Protein AF-A0A1V5UBA1-F1 (afdb_monomer_lite)

Sequence (103 aa):
MKRKILEMILLAYGKIRRFYYHKFSKAHILRNHKRREGECARCGTCCKLLFKCPFLDESQTPSLCKIHNSRPMNCRIFPVDEMDMRDRDIVSRDTTCGYRFRR

Secondary structure (DSSP, 8-state):
-HHHHHHHHHHHHHHHHHHHHHHH-HHHHHHHHHHEEE-----SSGGGSSS--TTEE-SSSSPEETTSTT--HHHHS---SHHHHHHHHHH-SSSPPSEEE--

Structure (mmCIF, N/CA/C/O backbone):
data_AF-A0A1V5UBA1-F1
#
_entry.id   AF-A0A1V5UBA1-F1
#
loop_
_atom_site.group_PDB
_atom_site.id
_atom_site.type_symbol
_atom_site.label_atom_id
_atom_site.label_alt_id
_atom_site.label_comp_id
_atom_site.label_asym_id
_atom_site.label_entity_id
_atom_site.label_seq_id
_atom_site.pdbx_PDB_ins_code
_atom_site.Cartn_x
_atom_site.Cartn_y
_atom_site.Cartn_z
_atom_site.occupancy
_atom_site.B_iso_or_equiv
_atom_site.auth_seq_id
_atom_site.auth_comp_id
_atom_site.auth_asym_id
_atom_site.auth_atom_id
_atom_site.pdbx_PDB_model_num
ATOM 1 N N . MET A 1 1 ? 9.168 -2.219 24.142 1.00 64.12 1 MET A N 1
ATOM 2 C CA . MET A 1 1 ? 9.566 -0.896 23.600 1.00 64.12 1 MET A CA 1
ATOM 3 C C . MET A 1 1 ? 10.466 -1.003 22.365 1.00 64.12 1 MET A C 1
ATOM 5 O O . MET A 1 1 ? 10.069 -0.509 21.320 1.00 64.12 1 MET A O 1
ATOM 9 N N . LYS A 1 2 ? 11.600 -1.724 22.426 1.00 82.56 2 LYS A N 1
ATOM 10 C CA . LYS A 1 2 ? 12.532 -1.909 21.288 1.00 82.56 2 LYS A CA 1
ATOM 11 C C . LYS A 1 2 ? 11.869 -2.425 19.995 1.00 82.56 2 LYS A C 1
ATOM 13 O O . LYS A 1 2 ? 12.124 -1.893 18.924 1.00 82.56 2 LYS A O 1
ATOM 18 N N . ARG A 1 3 ? 10.961 -3.404 20.108 1.00 88.50 3 ARG A N 1
ATOM 19 C CA . ARG A 1 3 ? 10.238 -3.987 18.962 1.00 88.50 3 ARG A CA 1
ATOM 20 C C . ARG A 1 3 ? 9.355 -2.980 18.211 1.00 88.50 3 ARG A C 1
ATOM 22 O O . ARG A 1 3 ? 9.459 -2.896 16.999 1.00 88.50 3 ARG A O 1
ATOM 29 N N . LYS A 1 4 ? 8.562 -2.170 18.926 1.00 88.31 4 LYS A N 1
ATOM 30 C CA . LYS A 1 4 ? 7.715 -1.130 18.310 1.00 88.31 4 LYS A CA 1
ATOM 31 C C . LYS A 1 4 ? 8.542 -0.073 17.575 1.00 88.31 4 LYS A C 1
ATOM 33 O O . LYS A 1 4 ? 8.166 0.353 16.493 1.00 88.31 4 LYS A O 1
ATOM 38 N N . ILE A 1 5 ? 9.681 0.327 18.144 1.00 92.31 5 ILE A N 1
ATOM 39 C CA . ILE A 1 5 ? 10.594 1.286 17.502 1.00 92.31 5 ILE A CA 1
ATOM 40 C C . ILE A 1 5 ? 11.154 0.696 16.204 1.00 92.31 5 ILE A C 1
ATOM 42 O O . ILE A 1 5 ? 11.141 1.364 15.175 1.00 92.31 5 ILE A O 1
ATOM 46 N N . LEU A 1 6 ? 11.586 -0.569 16.228 1.00 94.19 6 LEU A N 1
ATOM 47 C CA . LEU A 1 6 ? 12.055 -1.262 15.029 1.00 94.19 6 LEU A CA 1
ATOM 48 C C . LEU A 1 6 ? 10.962 -1.335 13.951 1.00 94.19 6 LEU A C 1
ATOM 50 O O . LEU A 1 6 ? 11.225 -1.022 12.795 1.00 94.19 6 LEU A O 1
ATOM 54 N N . GLU A 1 7 ? 9.734 -1.692 14.329 1.00 94.62 7 GLU A N 1
ATOM 55 C CA . GLU A 1 7 ? 8.581 -1.715 13.419 1.00 94.62 7 GLU A CA 1
ATOM 56 C C . GLU A 1 7 ? 8.331 -0.329 12.803 1.00 94.62 7 GLU A C 1
ATOM 58 O O . GLU A 1 7 ? 8.190 -0.214 11.587 1.00 94.62 7 GLU A O 1
ATOM 63 N N . MET A 1 8 ? 8.368 0.743 13.599 1.00 94.00 8 MET A N 1
ATOM 64 C CA . MET A 1 8 ? 8.248 2.113 13.087 1.00 94.00 8 MET A CA 1
ATOM 65 C C . MET A 1 8 ? 9.366 2.471 12.099 1.00 94.00 8 MET A C 1
ATOM 67 O O . MET A 1 8 ? 9.082 3.055 11.053 1.00 94.00 8 MET A O 1
ATOM 71 N N . ILE A 1 9 ? 10.615 2.097 12.391 1.00 95.44 9 ILE A N 1
ATOM 72 C CA . ILE A 1 9 ? 11.760 2.325 11.496 1.00 95.44 9 ILE A CA 1
ATOM 73 C C . ILE A 1 9 ? 11.560 1.584 10.169 1.00 95.44 9 ILE A C 1
ATOM 75 O O . ILE A 1 9 ? 11.743 2.180 9.109 1.00 95.44 9 ILE A O 1
ATOM 79 N N . LEU A 1 10 ? 11.129 0.319 10.208 1.00 96.12 10 LEU A N 1
ATOM 80 C CA . LEU A 1 10 ? 10.849 -0.471 9.005 1.00 96.12 10 LEU A CA 1
ATOM 81 C C . LEU A 1 10 ? 9.739 0.167 8.158 1.00 96.12 10 LEU A C 1
ATOM 83 O O . LEU A 1 10 ? 9.900 0.337 6.950 1.00 96.12 10 LEU A O 1
ATOM 87 N N . LEU A 1 11 ? 8.642 0.600 8.787 1.00 95.88 11 LEU A N 1
ATOM 88 C CA . LEU A 1 11 ? 7.520 1.239 8.090 1.00 95.88 11 LEU A CA 1
ATOM 89 C C . LEU A 1 11 ? 7.892 2.611 7.502 1.00 95.88 11 LEU A C 1
ATOM 91 O O . LEU A 1 11 ? 7.441 2.960 6.404 1.00 95.88 11 LEU A O 1
ATOM 95 N N . ALA A 1 12 ? 8.722 3.387 8.205 1.00 95.62 12 ALA A N 1
ATOM 96 C CA . ALA A 1 12 ? 9.284 4.638 7.699 1.00 95.62 12 ALA A CA 1
ATOM 97 C C . ALA A 1 12 ? 10.209 4.385 6.501 1.00 95.62 12 ALA A C 1
ATOM 99 O O . ALA A 1 12 ? 10.040 5.009 5.448 1.00 95.62 12 ALA A O 1
ATOM 100 N N . TYR A 1 13 ? 11.111 3.409 6.617 1.00 96.38 13 TYR A N 1
ATOM 101 C CA . TYR A 1 13 ? 11.982 2.980 5.528 1.00 96.38 13 TYR A CA 1
ATOM 102 C C . TYR A 1 13 ? 11.178 2.519 4.305 1.00 96.38 13 TYR A C 1
ATOM 104 O O . TYR A 1 13 ? 11.488 2.925 3.188 1.00 96.38 13 TYR A O 1
ATOM 112 N N . GLY A 1 14 ? 10.082 1.780 4.494 1.00 95.50 14 GLY A N 1
ATOM 113 C CA . GLY A 1 14 ? 9.176 1.388 3.412 1.00 95.50 14 GLY A CA 1
ATOM 114 C C . GLY A 1 14 ? 8.619 2.579 2.620 1.00 95.50 14 GLY A C 1
ATOM 115 O O . GLY A 1 14 ? 8.539 2.527 1.390 1.00 95.50 14 GLY A O 1
ATOM 116 N N . LYS A 1 15 ? 8.283 3.700 3.281 1.00 93.81 15 LYS A N 1
ATOM 117 C CA . LYS A 1 15 ? 7.843 4.927 2.581 1.00 93.81 15 LYS A CA 1
ATOM 118 C C . LYS A 1 15 ? 8.974 5.556 1.762 1.00 93.81 15 LYS A C 1
ATOM 120 O O . LYS A 1 15 ? 8.722 5.962 0.627 1.00 93.81 15 LYS A O 1
ATOM 125 N N . ILE A 1 16 ? 10.185 5.613 2.318 1.00 95.44 16 ILE A N 1
ATOM 126 C CA . ILE A 1 16 ? 11.376 6.147 1.636 1.00 95.44 16 ILE A CA 1
ATOM 127 C C . ILE A 1 16 ? 11.728 5.272 0.428 1.00 95.44 16 ILE A C 1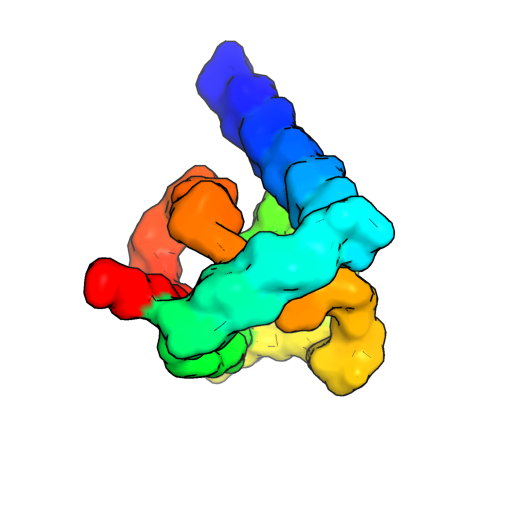
ATOM 129 O O . ILE A 1 16 ? 11.927 5.784 -0.672 1.00 95.44 16 ILE A O 1
ATOM 133 N N . ARG A 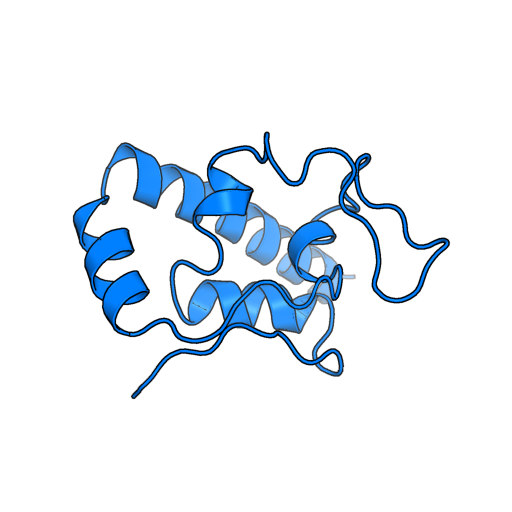1 17 ? 11.719 3.949 0.602 1.00 96.06 17 ARG A N 1
ATOM 134 C CA . ARG A 1 17 ? 11.984 2.956 -0.445 1.00 96.06 17 ARG A CA 1
ATOM 135 C C . ARG A 1 17 ? 11.019 3.096 -1.623 1.00 96.06 17 ARG A C 1
ATOM 137 O O . ARG A 1 17 ? 11.460 3.174 -2.768 1.00 96.06 17 ARG A O 1
ATOM 144 N N . ARG A 1 18 ? 9.713 3.225 -1.363 1.00 95.75 18 ARG A N 1
ATOM 145 C CA . ARG A 1 18 ? 8.710 3.474 -2.416 1.00 95.75 18 ARG A CA 1
ATOM 146 C C . ARG A 1 18 ? 8.925 4.808 -3.135 1.00 95.75 18 ARG A C 1
ATOM 148 O O . ARG A 1 18 ? 8.820 4.863 -4.361 1.00 95.75 18 ARG A O 1
ATOM 155 N N . PHE A 1 19 ? 9.265 5.870 -2.402 1.00 95.12 19 PHE A N 1
ATOM 156 C CA . PHE A 1 19 ? 9.610 7.159 -3.006 1.00 95.12 19 PHE A CA 1
ATOM 157 C C . PHE A 1 19 ? 10.839 7.046 -3.923 1.00 95.12 19 PHE A C 1
ATOM 159 O O . PHE A 1 19 ? 10.802 7.514 -5.064 1.00 95.12 19 PHE A O 1
ATOM 166 N N . TYR A 1 20 ? 11.885 6.352 -3.468 1.00 96.12 20 TYR A N 1
ATOM 167 C CA . TYR A 1 20 ? 13.081 6.073 -4.258 1.00 96.12 20 TYR A CA 1
ATOM 168 C C . TYR A 1 20 ? 12.749 5.295 -5.538 1.00 96.12 20 TYR A C 1
ATOM 170 O O . TYR A 1 20 ? 13.150 5.711 -6.625 1.00 96.12 20 TYR A O 1
ATOM 178 N N . TYR A 1 21 ? 11.960 4.217 -5.450 1.00 96.06 21 TYR A N 1
ATOM 179 C CA . TYR A 1 21 ? 11.568 3.445 -6.633 1.00 96.06 21 TYR A CA 1
ATOM 180 C C . TYR A 1 21 ? 10.834 4.286 -7.665 1.00 96.06 21 TYR A C 1
ATOM 182 O O . TYR A 1 21 ? 11.110 4.177 -8.857 1.00 96.06 21 TYR A O 1
ATOM 190 N N . HIS A 1 22 ? 9.938 5.162 -7.229 1.00 93.75 22 HIS A N 1
ATOM 191 C CA . HIS A 1 22 ? 9.248 6.038 -8.159 1.00 93.75 22 HIS A CA 1
ATOM 192 C C . HIS A 1 22 ? 10.184 7.009 -8.874 1.00 93.75 22 HIS A C 1
ATOM 194 O O . HIS A 1 22 ? 10.050 7.218 -10.084 1.00 93.75 22 HIS A O 1
ATOM 200 N N . LYS A 1 23 ? 11.108 7.616 -8.125 1.00 95.31 23 LYS A N 1
ATOM 201 C CA . LYS A 1 23 ? 11.993 8.649 -8.657 1.00 95.31 23 LYS A CA 1
ATOM 202 C C . LYS A 1 23 ? 13.092 8.060 -9.540 1.00 95.31 23 LYS A C 1
ATOM 204 O O . LYS A 1 23 ? 13.373 8.628 -10.591 1.00 95.31 23 LYS A O 1
ATOM 209 N N . PHE A 1 24 ? 13.670 6.930 -9.135 1.00 96.25 24 PHE A N 1
ATOM 210 C CA . PHE A 1 24 ? 14.906 6.400 -9.716 1.00 96.25 24 PHE A CA 1
ATOM 211 C C . PHE A 1 24 ? 14.767 5.006 -10.341 1.00 96.25 24 PHE A C 1
ATOM 213 O O . PHE A 1 24 ? 15.590 4.637 -11.169 1.00 96.25 24 PHE A O 1
ATOM 220 N N . SER A 1 25 ? 13.736 4.224 -9.998 1.00 94.81 25 SER A N 1
ATOM 221 C CA . SER A 1 25 ? 13.626 2.815 -10.413 1.00 94.81 25 SER A CA 1
ATOM 222 C C . SER A 1 25 ? 12.241 2.450 -10.957 1.00 94.81 25 SER A C 1
ATOM 224 O O . SER A 1 25 ? 11.606 1.473 -10.552 1.00 94.81 25 SER A O 1
ATOM 226 N N . LYS A 1 26 ? 11.759 3.222 -11.938 1.00 95.12 26 LYS A N 1
ATOM 227 C CA . LYS A 1 26 ? 10.481 2.937 -12.618 1.00 95.12 26 LYS A CA 1
ATOM 228 C C . LYS A 1 26 ? 10.457 1.539 -13.243 1.00 95.12 26 LYS A C 1
ATOM 230 O O . LYS A 1 26 ? 9.427 0.874 -13.212 1.00 95.12 26 LYS A O 1
ATOM 235 N N . ALA A 1 27 ? 11.596 1.067 -13.752 1.00 95.94 27 ALA A N 1
ATOM 236 C CA . ALA A 1 27 ? 11.726 -0.282 -14.293 1.00 95.94 27 ALA A CA 1
ATOM 237 C C . ALA A 1 27 ? 11.463 -1.367 -13.232 1.00 95.94 27 ALA A C 1
ATOM 239 O O . ALA A 1 27 ? 10.834 -2.373 -13.550 1.00 95.94 27 ALA A O 1
ATOM 240 N N . HIS A 1 28 ? 11.878 -1.160 -11.972 1.00 95.81 28 HIS A N 1
ATOM 241 C CA . HIS A 1 28 ? 11.549 -2.067 -10.862 1.00 95.81 28 HIS A CA 1
ATOM 242 C C . HIS A 1 28 ? 10.043 -2.117 -10.625 1.00 95.81 28 HIS A C 1
ATOM 244 O O . HIS A 1 28 ? 9.472 -3.203 -10.614 1.00 95.81 28 HIS A O 1
ATOM 250 N N . ILE A 1 29 ? 9.389 -0.951 -10.557 1.00 96.56 29 ILE A N 1
ATOM 251 C CA . ILE A 1 29 ? 7.930 -0.864 -10.396 1.00 96.56 29 ILE A CA 1
ATOM 252 C C . ILE A 1 29 ? 7.221 -1.624 -11.516 1.00 96.56 29 ILE A C 1
ATOM 254 O O . ILE A 1 29 ? 6.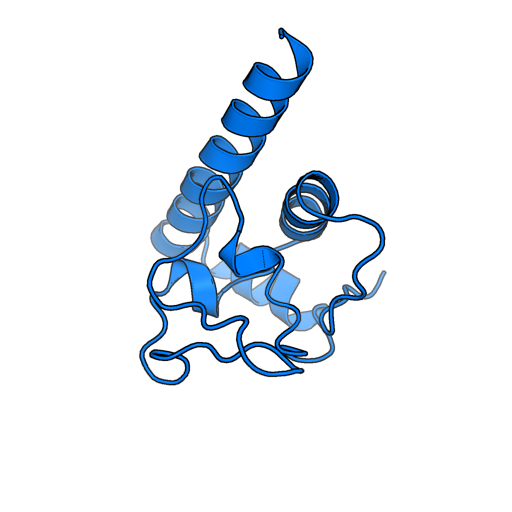382 -2.472 -11.233 1.00 96.56 29 ILE A O 1
ATOM 258 N N . LEU A 1 30 ? 7.578 -1.369 -12.777 1.00 96.19 30 LEU A N 1
ATOM 259 C CA . LEU A 1 30 ? 6.937 -2.015 -13.924 1.00 96.19 30 LEU A CA 1
ATOM 260 C C . LEU A 1 30 ? 7.144 -3.533 -13.923 1.00 96.19 30 LEU A C 1
ATOM 262 O O . LEU A 1 30 ? 6.189 -4.274 -14.145 1.00 96.19 30 LEU A O 1
ATOM 266 N N . ARG A 1 31 ? 8.365 -4.013 -13.648 1.00 96.25 31 ARG A N 1
ATOM 267 C CA . ARG A 1 31 ? 8.648 -5.456 -13.569 1.00 96.25 31 ARG A CA 1
ATOM 268 C C . ARG A 1 31 ? 7.820 -6.136 -12.485 1.00 96.25 31 ARG A C 1
ATOM 270 O O . ARG A 1 31 ? 7.253 -7.193 -12.737 1.00 96.25 31 ARG A O 1
ATOM 277 N N . ASN A 1 32 ? 7.719 -5.532 -11.306 1.00 96.69 32 ASN A N 1
ATOM 278 C CA . ASN A 1 32 ? 6.944 -6.119 -10.220 1.00 96.69 32 ASN A CA 1
ATOM 279 C C . ASN A 1 32 ? 5.437 -5.982 -10.459 1.00 96.69 32 ASN A C 1
ATOM 281 O O . ASN A 1 32 ? 4.676 -6.888 -10.148 1.00 96.69 32 ASN A O 1
ATOM 285 N N . HIS A 1 33 ? 4.977 -4.880 -11.052 1.00 96.31 33 HIS A N 1
ATOM 286 C CA . HIS A 1 33 ? 3.561 -4.703 -11.374 1.00 96.31 33 HIS A CA 1
ATOM 287 C C . HIS A 1 33 ? 3.074 -5.715 -12.414 1.00 96.31 33 HIS A C 1
ATOM 289 O O . HIS A 1 33 ? 1.921 -6.111 -12.336 1.00 96.31 33 HIS A O 1
ATOM 295 N N . LYS A 1 34 ? 3.942 -6.210 -13.310 1.00 96.50 34 LYS A N 1
ATOM 296 C CA . LYS A 1 34 ? 3.606 -7.315 -14.232 1.00 96.50 34 LYS A CA 1
ATOM 297 C C . LYS A 1 34 ? 3.298 -8.639 -13.526 1.00 96.50 34 LYS A C 1
ATOM 299 O O . LYS A 1 34 ? 2.526 -9.431 -14.051 1.00 96.50 34 LYS A O 1
ATOM 304 N N . ARG A 1 35 ? 3.896 -8.887 -12.357 1.00 96.44 35 ARG A N 1
ATOM 305 C CA . ARG A 1 35 ? 3.601 -10.063 -11.516 1.00 96.44 35 ARG A CA 1
ATOM 306 C C . ARG A 1 35 ? 2.608 -9.766 -10.392 1.00 96.44 35 ARG A C 1
ATOM 308 O O . ARG A 1 35 ? 2.265 -10.674 -9.640 1.00 96.44 35 ARG A O 1
ATOM 315 N N . ARG A 1 36 ? 2.166 -8.512 -10.257 1.00 96.50 36 ARG A N 1
ATOM 316 C CA . ARG A 1 36 ? 1.167 -8.097 -9.275 1.00 96.50 36 ARG A CA 1
ATOM 317 C C . ARG A 1 36 ? -0.221 -8.389 -9.820 1.00 96.50 36 ARG A C 1
ATOM 319 O O . ARG A 1 36 ? -0.581 -7.918 -10.893 1.00 96.50 36 ARG A O 1
ATOM 326 N N . GLU A 1 37 ? -1.007 -9.106 -9.039 1.00 96.19 37 GLU A N 1
ATOM 327 C CA . GLU A 1 37 ? -2.393 -9.427 -9.350 1.00 96.19 37 GLU A CA 1
ATOM 328 C C . GLU A 1 37 ? -3.347 -8.829 -8.320 1.00 96.19 37 GLU A C 1
ATOM 330 O O . GLU A 1 37 ? -2.954 -8.501 -7.194 1.00 96.19 37 GLU A O 1
ATOM 335 N N . GLY A 1 38 ? -4.618 -8.761 -8.715 1.00 95.25 38 GLY A N 1
ATOM 336 C CA . GLY A 1 38 ? -5.715 -8.289 -7.886 1.00 95.25 38 GLY A CA 1
ATOM 337 C C . GLY A 1 38 ? -5.793 -6.769 -7.802 1.00 95.25 38 GLY A C 1
ATOM 338 O O . GLY A 1 38 ? -5.160 -6.037 -8.565 1.00 95.25 38 GLY A O 1
ATOM 339 N N . GLU A 1 39 ? -6.607 -6.290 -6.870 1.00 93.94 39 GLU A N 1
ATOM 340 C CA . GLU A 1 39 ? -6.950 -4.878 -6.758 1.00 93.94 39 GLU A CA 1
ATOM 341 C C . GLU A 1 39 ? -7.090 -4.422 -5.303 1.00 93.94 39 GLU A C 1
ATOM 343 O O . GLU A 1 39 ? -6.992 -5.196 -4.348 1.00 93.94 39 GLU A O 1
ATOM 348 N N . CYS A 1 40 ? -7.292 -3.119 -5.109 1.00 92.69 40 CYS A N 1
ATOM 349 C CA . CYS A 1 40 ? -7.476 -2.566 -3.777 1.00 92.69 40 CYS A CA 1
ATOM 350 C C . CYS A 1 40 ? -8.811 -3.030 -3.173 1.00 92.69 40 CYS A C 1
ATOM 352 O O . CYS A 1 40 ? -9.844 -2.414 -3.413 1.00 92.69 40 CYS A O 1
ATOM 354 N N . ALA A 1 41 ? -8.765 -4.021 -2.282 1.00 92.12 41 ALA A N 1
ATOM 355 C CA . ALA A 1 41 ? -9.925 -4.503 -1.522 1.00 92.12 41 ALA A CA 1
ATOM 356 C C . ALA A 1 41 ? -10.421 -3.532 -0.426 1.00 92.12 41 ALA A C 1
ATOM 358 O O . ALA A 1 41 ? -11.205 -3.918 0.434 1.00 92.12 41 ALA A O 1
ATOM 359 N N . ARG A 1 42 ? -9.928 -2.282 -0.401 1.00 91.56 42 ARG A N 1
ATOM 360 C CA . ARG A 1 42 ? -10.308 -1.257 0.590 1.00 91.56 42 ARG A CA 1
ATOM 361 C C . ARG A 1 42 ? -10.191 -1.720 2.056 1.00 91.56 42 ARG A C 1
ATOM 363 O O . ARG A 1 42 ? -10.894 -1.243 2.935 1.00 91.56 42 ARG A O 1
ATOM 370 N N . CYS A 1 43 ? -9.223 -2.594 2.337 1.00 91.31 43 CYS A N 1
ATOM 371 C CA . CYS A 1 43 ? -9.001 -3.158 3.671 1.00 91.31 43 CYS A CA 1
ATOM 372 C C . CYS A 1 43 ? -8.360 -2.184 4.682 1.00 91.31 43 CYS A C 1
ATOM 374 O O . CYS A 1 43 ? -8.210 -2.500 5.858 1.00 91.31 43 CYS A O 1
ATOM 376 N N . GLY A 1 44 ? -7.902 -1.011 4.228 1.00 92.12 44 GLY A N 1
ATOM 377 C CA . GLY A 1 44 ? -7.358 0.044 5.088 1.00 92.12 44 GLY A CA 1
ATOM 378 C C . GLY A 1 44 ? -5.963 -0.216 5.678 1.00 92.12 44 GLY A C 1
ATOM 379 O O . GLY A 1 44 ? -5.368 0.715 6.221 1.00 92.12 44 GLY A O 1
ATOM 380 N N . THR A 1 45 ? -5.378 -1.416 5.557 1.00 93.94 45 THR A N 1
ATOM 381 C CA . THR A 1 45 ? -4.080 -1.724 6.192 1.00 93.94 45 THR A CA 1
ATOM 382 C C . THR A 1 45 ? -2.934 -0.871 5.644 1.00 93.94 45 THR A C 1
ATOM 384 O O . THR A 1 45 ? -2.167 -0.295 6.412 1.00 93.94 45 THR A O 1
ATOM 387 N N . CYS A 1 46 ? -2.838 -0.708 4.320 1.00 93.75 46 CYS A N 1
ATOM 388 C CA . CYS A 1 46 ? -1.793 0.123 3.710 1.00 93.75 46 CYS A CA 1
ATOM 389 C C . CYS A 1 46 ? -1.947 1.621 4.045 1.00 93.75 46 CYS A C 1
ATOM 391 O O . CYS A 1 46 ? -0.962 2.358 4.103 1.00 93.75 46 CYS A O 1
ATOM 393 N N . CYS A 1 47 ? -3.171 2.069 4.340 1.00 94.94 47 CYS A N 1
ATOM 394 C CA . CYS A 1 47 ? -3.463 3.426 4.805 1.00 94.94 47 CYS A CA 1
ATOM 395 C C . CYS A 1 47 ? -3.012 3.675 6.253 1.00 94.94 47 CYS A C 1
ATOM 397 O O . CYS A 1 47 ? -3.020 4.824 6.687 1.00 94.94 47 CYS A O 1
ATOM 399 N N . LYS A 1 48 ? -2.616 2.627 6.983 1.00 94.62 48 LYS A N 1
ATOM 400 C CA . LYS A 1 48 ? -2.134 2.679 8.370 1.00 94.62 48 LYS A CA 1
ATOM 401 C C . LYS A 1 48 ? -0.623 2.421 8.489 1.00 94.62 48 LYS A C 1
ATOM 403 O O . LYS A 1 48 ? -0.103 2.284 9.591 1.00 94.62 48 LYS A O 1
ATOM 408 N N . LEU A 1 49 ? 0.105 2.374 7.365 1.00 93.12 49 LEU A N 1
ATOM 409 C CA . LEU A 1 49 ? 1.566 2.229 7.358 1.00 93.12 49 LEU A CA 1
ATOM 410 C C . LEU A 1 49 ? 2.224 3.440 8.033 1.00 93.12 49 LEU A C 1
ATOM 412 O O . LEU A 1 49 ? 2.155 4.554 7.499 1.00 93.12 49 LEU A O 1
ATOM 416 N N . LEU A 1 50 ? 2.909 3.187 9.155 1.00 92.62 50 LEU A N 1
ATOM 417 C CA . LEU A 1 50 ? 3.546 4.135 10.086 1.00 92.62 50 LEU A CA 1
ATOM 418 C C . LEU A 1 50 ? 2.564 4.994 10.898 1.00 92.62 50 LEU A C 1
ATOM 420 O O . LEU A 1 50 ? 2.752 5.167 12.096 1.00 92.62 50 LEU A O 1
ATOM 424 N N . PHE A 1 51 ? 1.534 5.530 10.254 1.00 92.06 51 PHE A N 1
ATOM 425 C CA . PHE A 1 51 ? 0.494 6.336 10.886 1.00 92.06 51 PHE A CA 1
ATOM 426 C C . PHE A 1 51 ? -0.836 6.129 10.161 1.00 92.06 51 PHE A C 1
ATOM 428 O O . PHE A 1 51 ? -0.862 5.743 8.988 1.00 92.06 51 PHE A O 1
ATOM 435 N N . LYS A 1 52 ? -1.948 6.417 10.845 1.00 94.75 52 LYS A N 1
ATOM 436 C CA . LYS A 1 52 ? -3.283 6.397 10.241 1.00 94.75 52 LYS A CA 1
ATOM 437 C C . LYS A 1 52 ? -3.437 7.574 9.277 1.00 94.75 52 LYS A C 1
ATOM 439 O O . LYS A 1 52 ? -3.344 8.729 9.681 1.00 94.75 52 LYS A O 1
ATOM 444 N N . CYS A 1 53 ? -3.678 7.280 8.002 1.00 95.50 53 CYS A N 1
ATOM 445 C CA . CYS A 1 53 ? -3.953 8.289 6.985 1.00 95.50 53 CYS A CA 1
ATOM 446 C C . CYS A 1 53 ? -5.202 9.113 7.361 1.00 95.50 53 CYS A C 1
ATOM 448 O O . CYS A 1 53 ? -6.247 8.514 7.617 1.00 95.50 53 CYS A O 1
ATOM 450 N N . PRO A 1 54 ? -5.148 10.458 7.321 1.00 94.81 54 PRO A N 1
ATOM 451 C CA . PRO A 1 54 ? -6.292 11.309 7.667 1.00 94.81 54 PRO A CA 1
ATOM 452 C C . PRO A 1 54 ? -7.465 11.180 6.682 1.00 94.81 54 PRO A C 1
ATOM 454 O O . PRO A 1 54 ? -8.597 11.516 7.010 1.00 94.81 54 PRO A O 1
ATOM 457 N N . PHE A 1 55 ? -7.214 10.668 5.474 1.00 95.38 55 PHE A N 1
ATOM 458 C CA . PHE A 1 55 ? -8.241 10.448 4.452 1.00 95.38 55 PHE A CA 1
ATOM 459 C C . PHE A 1 55 ? -8.894 9.059 4.517 1.00 95.38 55 PHE A C 1
ATOM 461 O O . PHE A 1 55 ? -9.714 8.741 3.652 1.00 95.38 55 PHE A O 1
ATOM 468 N N . LEU A 1 56 ? -8.496 8.209 5.471 1.00 95.44 56 LEU A N 1
ATOM 469 C CA . LEU A 1 56 ? -9.122 6.910 5.701 1.00 95.44 56 LEU A CA 1
ATOM 4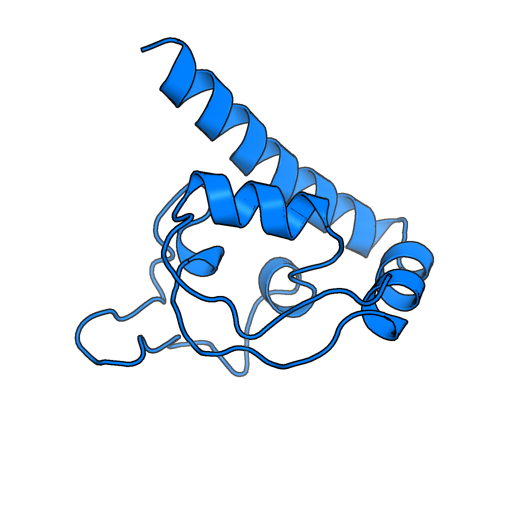70 C C . LEU A 1 56 ? -10.347 7.081 6.605 1.00 95.44 56 LEU A C 1
ATOM 472 O O . LEU A 1 56 ? -10.227 7.552 7.735 1.00 95.44 56 LEU A O 1
ATOM 476 N N . ASP A 1 57 ? -11.499 6.643 6.113 1.00 94.06 57 ASP A N 1
ATOM 477 C CA . ASP A 1 57 ? -12.749 6.563 6.855 1.00 94.06 57 ASP A CA 1
ATOM 478 C C . ASP A 1 57 ? -13.061 5.098 7.186 1.00 94.06 57 ASP A C 1
ATOM 480 O O . ASP A 1 57 ? -13.247 4.272 6.292 1.00 94.06 57 ASP A O 1
ATOM 484 N N . GLU A 1 58 ? -13.074 4.771 8.475 1.00 92.81 58 GLU A N 1
ATOM 485 C CA . GLU A 1 58 ? -13.340 3.418 8.983 1.00 92.81 58 GLU A CA 1
ATOM 486 C C . GLU A 1 58 ? -14.766 3.286 9.549 1.00 92.81 58 GLU A C 1
ATOM 488 O O . GLU A 1 58 ? -15.076 2.270 10.160 1.00 92.81 58 GLU A O 1
ATOM 493 N N . SER A 1 59 ? -15.641 4.282 9.350 1.00 91.56 59 SER A N 1
ATOM 494 C CA . SER A 1 59 ? -17.049 4.210 9.784 1.00 91.56 59 SER A CA 1
ATOM 495 C C . SER A 1 59 ? -17.890 3.211 8.978 1.00 91.56 59 SER A C 1
ATOM 497 O O . SER A 1 59 ? -18.976 2.831 9.405 1.00 91.56 59 SER A O 1
ATOM 499 N N . GLN A 1 60 ? -17.390 2.779 7.818 1.00 86.06 60 GLN A N 1
ATOM 500 C CA . GLN A 1 60 ? -18.058 1.865 6.895 1.00 86.06 60 GLN A CA 1
ATOM 501 C C . GLN A 1 60 ? -17.195 0.627 6.630 1.00 86.06 60 GLN A C 1
ATOM 503 O O . GLN A 1 60 ? -15.964 0.675 6.727 1.00 86.06 60 GLN A O 1
ATOM 508 N N . THR A 1 61 ? -17.851 -0.476 6.255 1.00 85.25 61 THR A N 1
ATOM 509 C CA . THR A 1 61 ? -17.195 -1.723 5.842 1.00 85.25 61 THR A CA 1
ATOM 510 C C . THR A 1 61 ? -17.593 -2.051 4.398 1.00 85.25 61 THR A C 1
ATOM 512 O O . THR A 1 61 ? -18.774 -2.291 4.155 1.00 85.25 61 THR A O 1
ATOM 515 N N . PRO A 1 62 ? -16.651 -2.074 3.434 1.00 84.88 62 PRO A N 1
ATOM 516 C CA . PRO A 1 62 ? -15.212 -1.835 3.589 1.00 84.88 62 PRO A CA 1
ATOM 517 C C . PRO A 1 62 ? -14.866 -0.353 3.838 1.00 84.88 62 PRO A C 1
ATOM 519 O O . PRO A 1 62 ? -15.626 0.540 3.467 1.00 84.88 62 PRO A O 1
ATOM 522 N N . SER A 1 63 ? -13.695 -0.088 4.431 1.00 90.06 63 SER A N 1
ATOM 523 C CA . SER A 1 63 ? -13.246 1.277 4.743 1.00 90.06 63 SER A CA 1
ATOM 524 C C . SER A 1 63 ? -13.135 2.146 3.486 1.00 90.06 63 SER A C 1
ATOM 526 O O . SER A 1 63 ? -12.699 1.699 2.423 1.00 90.06 63 SER A O 1
ATOM 528 N N . LEU A 1 64 ? -13.461 3.430 3.599 1.00 92.31 64 LEU A N 1
ATOM 529 C CA . LEU A 1 64 ? -13.466 4.353 2.468 1.00 92.31 64 LEU A CA 1
ATOM 530 C C . LEU A 1 64 ? -12.196 5.217 2.448 1.00 92.31 64 LEU A C 1
ATOM 532 O O . LEU A 1 64 ? -11.786 5.796 3.449 1.00 92.31 64 LEU A O 1
ATOM 536 N N . CYS A 1 65 ? -11.570 5.351 1.277 1.00 93.75 65 CYS A N 1
ATOM 537 C CA . CYS A 1 65 ? -10.513 6.338 1.050 1.00 93.75 65 CYS A CA 1
ATOM 538 C C . CYS A 1 65 ? -11.123 7.580 0.394 1.00 93.75 65 CYS A C 1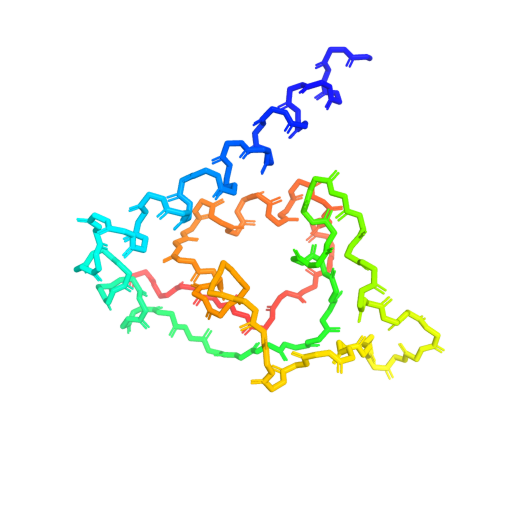
ATOM 540 O O . CYS A 1 65 ? -11.488 7.530 -0.782 1.00 93.75 65 CYS A O 1
ATOM 542 N N . LYS A 1 66 ? -11.183 8.700 1.124 1.00 94.75 66 LYS A N 1
ATOM 543 C CA . LYS A 1 66 ? -11.820 9.947 0.653 1.00 94.75 66 LYS A CA 1
ATOM 544 C C . LYS A 1 66 ? -11.158 10.543 -0.597 1.00 94.75 66 LYS A C 1
ATOM 546 O O . LYS A 1 66 ? -11.805 11.241 -1.363 1.00 94.75 66 LYS A O 1
ATOM 551 N N . ILE A 1 67 ? -9.884 10.226 -0.835 1.00 94.75 67 ILE A N 1
ATOM 552 C CA . ILE A 1 67 ? -9.100 10.696 -1.991 1.00 94.75 67 ILE A CA 1
ATOM 553 C C . ILE A 1 67 ? -8.731 9.558 -2.951 1.00 94.75 67 ILE A C 1
ATOM 555 O O . ILE A 1 67 ? -7.661 9.571 -3.555 1.00 94.75 67 ILE A O 1
ATOM 559 N N . HIS A 1 68 ? -9.572 8.525 -3.081 1.00 91.62 68 HIS A N 1
ATOM 560 C CA . HIS A 1 68 ? -9.218 7.323 -3.848 1.00 91.62 68 HIS A CA 1
ATOM 561 C C . HIS A 1 68 ? -8.792 7.618 -5.302 1.00 91.62 68 HIS A C 1
ATOM 563 O O . HIS A 1 68 ? -7.834 7.023 -5.802 1.00 91.62 68 HIS A O 1
ATOM 569 N N . ASN A 1 69 ? -9.450 8.567 -5.967 1.00 92.44 69 ASN A N 1
ATOM 570 C CA . ASN A 1 69 ? -9.151 8.922 -7.360 1.00 92.44 69 ASN A CA 1
ATOM 571 C C . ASN A 1 69 ? -7.922 9.842 -7.486 1.00 92.44 69 ASN A C 1
ATOM 573 O O . ASN A 1 69 ? -7.181 9.768 -8.466 1.00 92.44 69 ASN A O 1
ATOM 577 N N . SER A 1 70 ? -7.644 10.644 -6.457 1.00 94.19 70 SER A N 1
ATOM 578 C CA . SER A 1 70 ? -6.523 11.591 -6.379 1.00 94.19 70 SER A CA 1
ATOM 579 C C . SER A 1 70 ? -5.382 11.098 -5.479 1.00 94.19 70 SER A C 1
ATOM 581 O O . SER A 1 70 ? -4.576 11.890 -4.992 1.00 94.19 70 SER A O 1
ATOM 583 N N . ARG A 1 71 ? -5.285 9.777 -5.259 1.00 94.06 71 ARG A N 1
ATOM 584 C CA . ARG A 1 71 ? -4.261 9.163 -4.399 1.00 94.06 71 ARG A CA 1
ATOM 585 C C . ARG A 1 71 ? -2.859 9.658 -4.770 1.00 94.06 71 ARG A C 1
ATOM 587 O O . ARG A 1 71 ? -2.510 9.625 -5.955 1.00 94.06 71 ARG A O 1
ATOM 594 N N . PRO A 1 72 ? -2.017 10.015 -3.782 1.00 92.88 72 PRO A N 1
ATOM 595 C CA . PRO A 1 72 ? -0.635 10.363 -4.052 1.00 92.88 72 PRO A CA 1
ATOM 596 C C . PRO A 1 72 ? 0.108 9.143 -4.589 1.00 92.88 72 PRO A C 1
ATOM 598 O O . PRO A 1 72 ? -0.261 7.990 -4.343 1.00 92.88 72 PRO A O 1
ATOM 601 N N . MET A 1 73 ? 1.199 9.400 -5.298 1.00 91.44 73 MET A N 1
ATOM 602 C CA . MET A 1 73 ? 1.959 8.371 -5.998 1.00 91.44 73 MET A CA 1
ATOM 603 C C . MET A 1 73 ? 2.351 7.191 -5.092 1.00 91.44 73 MET A C 1
ATOM 605 O O . MET A 1 73 ? 2.137 6.046 -5.480 1.00 91.44 73 MET A O 1
ATOM 609 N N . ASN A 1 74 ? 2.808 7.457 -3.861 1.00 91.31 74 ASN A N 1
ATOM 610 C CA . ASN A 1 74 ? 3.203 6.420 -2.898 1.00 91.31 74 ASN A CA 1
ATOM 611 C C . ASN A 1 74 ? 2.058 5.422 -2.609 1.00 91.31 74 ASN A C 1
ATOM 613 O O . ASN A 1 74 ? 2.296 4.235 -2.415 1.00 91.31 74 ASN A O 1
ATOM 617 N N . CYS A 1 75 ? 0.803 5.887 -2.639 1.00 93.00 75 CYS A N 1
ATOM 618 C CA . CYS A 1 75 ? -0.383 5.041 -2.496 1.00 93.00 75 CYS A CA 1
ATOM 619 C C . CYS A 1 75 ? -0.781 4.340 -3.804 1.00 93.00 75 CYS A C 1
ATOM 621 O O . CYS A 1 75 ? -1.362 3.259 -3.752 1.00 93.00 75 CYS A O 1
ATOM 623 N N . ARG A 1 76 ? -0.517 4.946 -4.970 1.00 93.38 76 ARG A N 1
ATOM 624 C CA . ARG A 1 76 ? -0.871 4.377 -6.287 1.00 93.38 76 ARG A CA 1
ATOM 625 C C . ARG A 1 76 ? 0.025 3.205 -6.672 1.00 93.38 76 ARG A C 1
ATOM 627 O O . ARG A 1 76 ? -0.460 2.243 -7.257 1.00 93.38 76 ARG A O 1
ATOM 634 N N . ILE A 1 77 ? 1.319 3.297 -6.364 1.00 95.00 77 ILE A N 1
ATOM 635 C CA . ILE A 1 77 ? 2.291 2.261 -6.737 1.00 95.00 77 ILE A CA 1
ATOM 636 C C . ILE A 1 77 ? 2.293 1.068 -5.777 1.00 95.00 77 ILE A C 1
ATOM 638 O O . ILE A 1 77 ? 2.886 0.044 -6.099 1.00 95.00 77 ILE A O 1
ATOM 642 N N . PHE A 1 78 ? 1.635 1.198 -4.623 1.00 95.50 78 PHE A N 1
ATOM 643 C CA . PHE A 1 78 ? 1.572 0.161 -3.604 1.00 95.50 78 PHE A CA 1
ATOM 644 C C . PHE A 1 78 ? 0.656 -1.013 -4.021 1.00 95.50 78 PHE A C 1
ATOM 646 O O . PHE A 1 78 ? -0.443 -0.777 -4.536 1.00 95.50 78 PHE A O 1
ATOM 653 N N . PRO A 1 79 ? 1.029 -2.263 -3.699 1.00 96.56 79 PRO A N 1
ATOM 654 C CA . PRO A 1 79 ? 2.374 -2.686 -3.314 1.00 96.56 79 PRO A CA 1
ATOM 655 C C . PRO A 1 79 ? 3.298 -2.684 -4.539 1.00 96.56 79 PRO A C 1
ATOM 657 O O . PRO A 1 79 ? 2.898 -3.088 -5.632 1.00 96.56 79 PRO A O 1
ATOM 660 N N . VAL A 1 80 ? 4.533 -2.225 -4.358 1.00 97.06 80 VAL A N 1
ATOM 661 C CA . VAL A 1 80 ? 5.568 -2.277 -5.390 1.00 97.06 80 VAL A CA 1
ATOM 662 C C . VAL A 1 80 ? 6.165 -3.670 -5.468 1.00 97.06 80 VAL A C 1
ATOM 664 O O . VAL A 1 80 ? 6.410 -4.133 -6.568 1.00 97.06 80 VAL A O 1
ATOM 667 N N . ASP A 1 81 ? 6.407 -4.334 -4.343 1.00 96.19 81 ASP A N 1
ATOM 668 C CA . ASP A 1 81 ? 7.013 -5.665 -4.273 1.00 96.19 81 ASP A CA 1
ATOM 669 C C . ASP A 1 81 ? 6.577 -6.420 -3.007 1.00 96.19 81 ASP A C 1
ATOM 671 O O . ASP A 1 81 ? 5.762 -5.955 -2.208 1.00 96.19 81 ASP A O 1
ATOM 675 N N . GLU A 1 82 ? 7.136 -7.607 -2.810 1.00 95.62 82 GLU A N 1
ATOM 676 C CA . GLU A 1 82 ? 6.857 -8.487 -1.682 1.00 95.62 82 GLU A CA 1
ATOM 677 C C . GLU A 1 82 ? 7.285 -7.864 -0.340 1.00 95.62 82 GLU A C 1
ATOM 679 O O . GLU A 1 82 ? 6.762 -8.233 0.712 1.00 95.62 82 GLU A O 1
ATOM 684 N N . MET A 1 83 ? 8.214 -6.901 -0.342 1.00 95.81 83 MET A N 1
ATOM 685 C CA . MET A 1 83 ? 8.612 -6.196 0.877 1.00 95.81 83 MET A CA 1
ATOM 686 C C . MET A 1 83 ? 7.540 -5.198 1.324 1.00 95.81 83 MET A C 1
ATOM 688 O O . MET A 1 83 ? 7.296 -5.083 2.520 1.00 95.81 83 MET A O 1
ATOM 692 N N . ASP A 1 84 ? 6.822 -4.567 0.390 1.00 96.31 84 ASP A N 1
ATOM 693 C CA . ASP A 1 84 ? 5.635 -3.766 0.723 1.00 96.31 84 ASP A CA 1
ATOM 694 C C . ASP A 1 84 ? 4.521 -4.610 1.360 1.00 96.31 84 ASP A C 1
ATOM 696 O O . ASP A 1 84 ? 3.795 -4.127 2.234 1.00 96.31 84 ASP A O 1
ATOM 700 N N . MET A 1 85 ? 4.399 -5.878 0.956 1.00 95.44 85 MET A N 1
ATOM 701 C CA . MET A 1 85 ? 3.470 -6.817 1.591 1.00 95.44 85 MET A CA 1
ATOM 702 C C . MET A 1 85 ? 3.907 -7.142 3.022 1.00 95.44 85 MET A C 1
ATOM 704 O O . MET A 1 85 ? 3.079 -7.107 3.926 1.00 95.44 85 MET A O 1
ATOM 708 N N . ARG A 1 86 ? 5.210 -7.334 3.268 1.00 95.56 86 ARG A N 1
ATOM 709 C CA . ARG A 1 86 ? 5.732 -7.502 4.637 1.00 95.56 86 ARG A CA 1
ATOM 710 C C . ARG A 1 86 ? 5.513 -6.263 5.506 1.00 95.56 86 ARG A C 1
ATOM 712 O O . ARG A 1 86 ? 5.124 -6.408 6.661 1.00 95.56 86 ARG A O 1
ATOM 719 N N . ASP A 1 87 ? 5.707 -5.060 4.961 1.00 96.00 87 ASP A N 1
ATOM 720 C CA . ASP A 1 87 ? 5.412 -3.806 5.671 1.00 96.00 87 ASP A CA 1
ATOM 721 C C . ASP A 1 87 ? 3.932 -3.753 6.086 1.00 96.00 87 ASP A C 1
ATOM 723 O O . ASP A 1 87 ? 3.594 -3.375 7.208 1.00 96.00 87 ASP A O 1
ATOM 727 N N . ARG A 1 88 ? 3.028 -4.171 5.192 1.00 95.06 88 ARG A N 1
ATOM 728 C CA . ARG A 1 88 ? 1.595 -4.285 5.488 1.00 95.06 88 ARG A CA 1
ATOM 729 C C . ARG A 1 88 ? 1.336 -5.273 6.618 1.00 95.06 88 ARG A C 1
ATOM 731 O O . ARG A 1 88 ? 0.557 -4.962 7.519 1.00 95.06 88 ARG A O 1
ATOM 738 N N . ASP A 1 89 ? 1.985 -6.428 6.578 1.00 94.75 89 ASP A N 1
ATOM 739 C CA . ASP A 1 89 ? 1.804 -7.499 7.557 1.00 94.75 89 ASP A CA 1
ATOM 740 C C . ASP A 1 89 ? 2.338 -7.112 8.951 1.00 94.75 89 ASP A C 1
ATOM 742 O O . ASP A 1 89 ? 1.900 -7.669 9.952 1.00 94.75 89 ASP A O 1
ATOM 746 N N . ILE A 1 90 ? 3.234 -6.123 9.068 1.00 95.00 90 ILE A N 1
ATOM 747 C CA . ILE A 1 90 ? 3.587 -5.526 10.372 1.00 95.00 90 ILE A CA 1
ATOM 748 C C . ILE A 1 90 ? 2.375 -4.813 10.993 1.00 95.00 90 ILE A C 1
ATOM 750 O O . ILE A 1 90 ? 2.176 -4.876 12.203 1.00 95.00 90 ILE A O 1
ATOM 754 N N . VAL A 1 91 ? 1.560 -4.138 10.176 1.00 93.62 91 VAL A N 1
ATOM 755 C CA . VAL A 1 91 ? 0.388 -3.379 10.643 1.00 93.62 91 VAL A CA 1
ATOM 756 C C . VAL A 1 91 ? -0.793 -4.299 10.938 1.00 93.62 91 VAL A C 1
ATOM 758 O O . VAL A 1 91 ? -1.472 -4.127 11.947 1.00 93.62 91 VAL A O 1
ATOM 761 N N . SER A 1 92 ? -1.072 -5.254 10.051 1.00 91.75 92 SER A N 1
ATOM 762 C CA . SER A 1 92 ? -2.081 -6.288 10.287 1.00 91.75 92 SER A CA 1
ATOM 763 C C . SER A 1 92 ? -1.821 -7.493 9.392 1.00 91.75 92 SER A C 1
ATOM 765 O O . SER A 1 92 ? -1.924 -7.387 8.167 1.00 91.75 92 SER A O 1
ATOM 767 N N . ARG A 1 93 ? -1.514 -8.631 10.025 1.00 89.31 93 ARG A N 1
ATOM 768 C CA . ARG A 1 93 ? -1.318 -9.931 9.363 1.00 89.31 93 ARG A CA 1
ATOM 769 C C . ARG A 1 93 ? -2.635 -10.588 8.978 1.00 89.31 93 ARG A C 1
ATOM 771 O O . ARG A 1 93 ? -2.722 -11.191 7.918 1.00 89.31 93 ARG A O 1
ATOM 778 N N . ASP A 1 94 ? -3.645 -10.434 9.828 1.00 90.25 94 ASP A N 1
ATOM 779 C CA . ASP A 1 94 ? -4.910 -11.168 9.711 1.00 90.25 94 ASP A CA 1
ATOM 780 C C . ASP A 1 94 ? -5.847 -10.557 8.663 1.00 90.25 94 ASP A C 1
ATOM 782 O O . ASP A 1 94 ? -6.739 -11.217 8.134 1.00 90.25 94 ASP A O 1
ATOM 786 N N . THR A 1 95 ? -5.638 -9.284 8.317 1.00 89.75 95 THR A N 1
ATOM 787 C CA . THR A 1 95 ? -6.410 -8.645 7.252 1.00 89.75 95 THR A CA 1
ATOM 788 C C . THR A 1 95 ? -5.998 -9.234 5.903 1.00 89.75 95 THR A C 1
ATOM 790 O O . THR A 1 95 ? -4.820 -9.227 5.561 1.00 89.75 95 THR A O 1
ATOM 793 N N . THR A 1 96 ? -6.938 -9.663 5.061 1.00 90.25 96 THR A N 1
ATOM 794 C CA . THR A 1 96 ? -6.616 -10.091 3.685 1.00 90.25 96 THR A CA 1
ATOM 795 C C . THR A 1 96 ? -6.427 -8.870 2.772 1.00 90.25 96 THR A C 1
ATOM 797 O O . THR A 1 96 ? -7.254 -7.960 2.759 1.00 90.25 96 THR A O 1
ATOM 8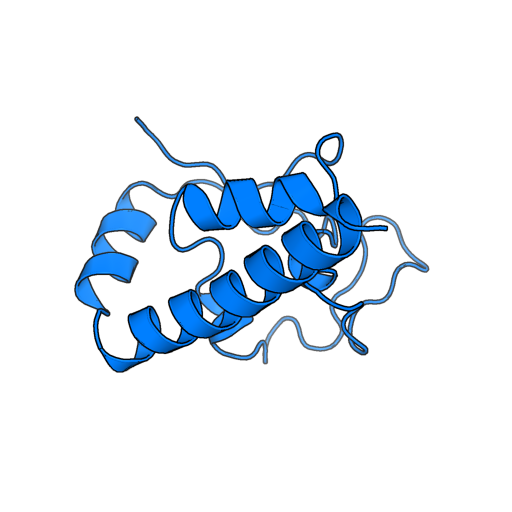00 N N . CYS A 1 97 ? -5.322 -8.809 2.016 1.00 91.94 97 CYS A N 1
ATOM 801 C CA . CYS A 1 97 ? -5.113 -7.772 0.995 1.00 91.94 97 CYS A CA 1
ATOM 802 C C . CYS A 1 97 ? -5.597 -8.302 -0.348 1.00 91.94 97 CYS A C 1
ATOM 804 O O . CYS A 1 97 ? -5.334 -9.454 -0.679 1.00 91.94 97 CYS A O 1
ATOM 806 N N . GLY A 1 98 ? -6.248 -7.449 -1.137 1.00 93.88 98 GLY A N 1
ATOM 807 C CA . GLY A 1 98 ? -6.653 -7.814 -2.494 1.00 93.88 98 GLY A CA 1
ATOM 808 C C . GLY A 1 98 ? -5.488 -7.917 -3.484 1.00 93.88 98 GLY A C 1
ATOM 809 O O . GLY A 1 98 ? -5.663 -8.500 -4.545 1.00 93.88 98 GLY A O 1
ATOM 810 N N . TYR A 1 99 ? -4.300 -7.402 -3.144 1.00 95.50 99 TYR A N 1
ATOM 811 C CA . TYR A 1 99 ? -3.098 -7.560 -3.962 1.00 95.50 99 TYR A CA 1
ATOM 812 C C . TYR A 1 99 ? -2.291 -8.797 -3.571 1.00 95.50 99 TYR A C 1
ATOM 814 O O . TYR A 1 99 ? -2.084 -9.063 -2.384 1.00 95.50 99 TYR A O 1
ATOM 822 N N . ARG A 1 100 ? -1.736 -9.478 -4.576 1.00 95.12 100 ARG A N 1
ATOM 823 C CA . ARG A 1 100 ? -0.760 -10.569 -4.421 1.00 95.12 100 ARG A CA 1
ATOM 824 C C . ARG A 1 100 ? 0.305 -10.523 -5.515 1.00 95.12 100 ARG A C 1
ATOM 826 O O . ARG A 1 100 ? 0.116 -9.859 -6.530 1.00 95.12 100 ARG A O 1
ATOM 833 N N . PHE A 1 101 ? 1.406 -11.239 -5.311 1.00 95.12 101 PHE A N 1
ATOM 834 C CA . PHE A 1 101 ? 2.467 -11.400 -6.305 1.00 95.12 101 PHE A CA 1
ATOM 835 C C . PHE A 1 101 ? 2.546 -12.858 -6.754 1.00 95.12 101 PHE A C 1
ATOM 837 O O . PHE A 1 101 ? 2.561 -13.761 -5.914 1.00 95.12 101 PHE A O 1
ATOM 844 N N . ARG A 1 102 ? 2.590 -13.082 -8.071 1.00 93.38 102 ARG A N 1
ATOM 845 C CA . ARG A 1 102 ? 2.892 -14.398 -8.647 1.00 93.38 102 ARG A CA 1
ATOM 846 C C . ARG A 1 102 ? 4.351 -14.761 -8.375 1.00 93.38 102 ARG A C 1
ATOM 848 O O . ARG A 1 102 ? 5.213 -13.882 -8.417 1.00 93.38 102 ARG A O 1
ATOM 855 N N . ARG A 1 103 ? 4.588 -16.047 -8.113 1.00 74.69 103 ARG A N 1
ATOM 856 C CA . ARG A 1 103 ? 5.931 -16.634 -8.064 1.00 74.69 103 ARG A CA 1
ATOM 857 C C . ARG A 1 103 ? 6.483 -16.839 -9.465 1.00 74.69 103 ARG A C 1
ATOM 859 O O . ARG A 1 103 ? 5.661 -17.118 -10.368 1.00 74.69 103 ARG A O 1
#

Foldseek 3Di:
DVVVVVLLVLLVVLLVVLVCCVVPNVVLLVVQVVQKDFDFPLCQLLCCRNHNNPQWAVPDVSIDRNCVVVDPSSVVSPPSHVSSVVNSVSSPVPGDGRMDGDD

Radius of gyration: 13.53 Å; chains: 1; bounding box: 33×28×38 Å

pLDDT: mean 93.35, std 4.37, range [64.12, 97.06]